Protein AF-A0A0G0YR57-F1 (afdb_monomer)

Secondary structure (DSSP, 8-state):
--SS--EE-TTS-EE-SSPPSEEEEEEEEE-SSEEEEEEEEE-TTS-EEEEEEEEESSEEEEEEEEE-TTS--S--EE-

Mean predicted aligned error: 5.49 Å

Structure (mmCIF, N/CA/C/O backbone):
d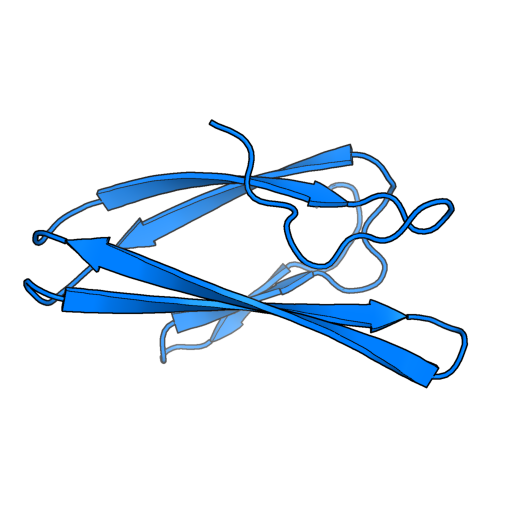ata_AF-A0A0G0YR57-F1
#
_entry.id   AF-A0A0G0YR57-F1
#
loop_
_atom_site.group_PDB
_atom_site.id
_atom_site.type_symbol
_atom_site.label_atom_id
_atom_site.label_alt_id
_atom_site.label_comp_id
_atom_site.label_asym_id
_atom_site.label_entity_id
_atom_site.label_seq_id
_atom_site.pdbx_PDB_ins_code
_atom_site.Cartn_x
_atom_site.Cartn_y
_atom_site.Cartn_z
_atom_site.occupancy
_atom_site.B_iso_or_equiv
_atom_site.auth_seq_id
_atom_site.auth_comp_id
_atom_site.auth_asym_id
_atom_site.auth_atom_id
_atom_site.pdbx_PDB_model_num
ATOM 1 N N . ASP A 1 1 ? -0.758 12.416 -6.112 1.00 44.19 1 ASP A N 1
ATOM 2 C CA . ASP A 1 1 ? 0.516 13.171 -5.988 1.00 4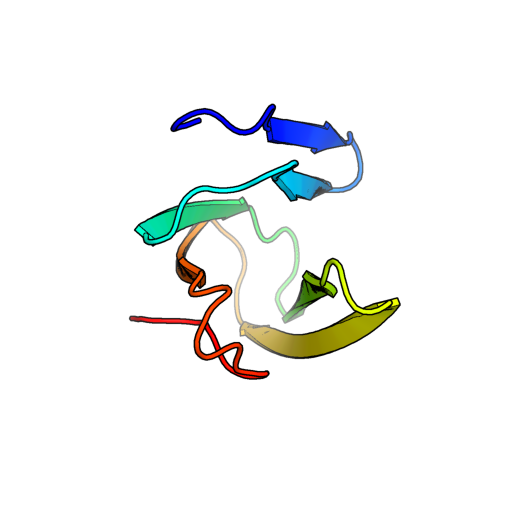4.19 1 ASP A CA 1
ATOM 3 C C . ASP A 1 1 ? 1.656 12.159 -5.789 1.00 44.19 1 ASP A C 1
ATOM 5 O O . ASP A 1 1 ? 1.353 10.977 -5.716 1.00 44.19 1 ASP A O 1
ATOM 9 N N . GLN A 1 2 ? 2.967 12.448 -5.756 1.00 40.66 2 GLN A N 1
ATOM 10 C CA . GLN A 1 2 ? 3.798 13.514 -6.359 1.00 40.66 2 GLN A CA 1
ATOM 11 C C . GLN A 1 2 ? 4.461 12.986 -7.669 1.00 40.66 2 GLN A C 1
ATOM 13 O O . GLN A 1 2 ? 5.669 12.786 -7.732 1.00 40.66 2 GLN A O 1
ATOM 18 N N . ASP A 1 3 ? 3.788 12.542 -8.723 1.00 57.62 3 ASP A N 1
ATOM 19 C CA . ASP A 1 3 ? 2.814 13.277 -9.535 1.00 57.62 3 ASP A CA 1
ATOM 20 C C . ASP A 1 3 ? 1.790 12.311 -10.161 1.00 57.62 3 ASP A C 1
ATOM 22 O O . ASP A 1 3 ? 1.196 12.572 -11.206 1.00 57.62 3 ASP A O 1
ATOM 26 N N .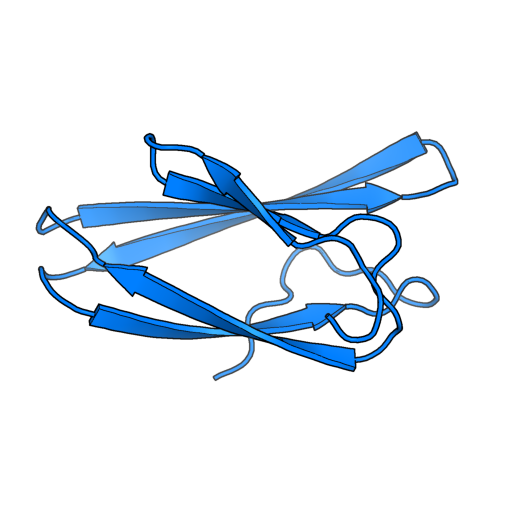 GLY A 1 4 ? 1.563 11.176 -9.497 1.00 52.28 4 GLY A N 1
ATOM 27 C CA . GLY A 1 4 ? 0.592 10.178 -9.918 1.00 52.28 4 GLY A CA 1
ATOM 28 C C . GLY A 1 4 ? -0.834 10.597 -9.589 1.00 52.28 4 GLY A C 1
ATOM 29 O O . GLY A 1 4 ? -1.121 11.020 -8.467 1.00 52.28 4 GLY A O 1
ATOM 30 N N . LYS A 1 5 ? -1.744 10.515 -10.564 1.00 59.25 5 LYS A N 1
ATOM 31 C CA . LYS A 1 5 ? -3.158 10.889 -10.403 1.00 59.25 5 LYS A CA 1
ATOM 32 C C . LYS A 1 5 ? -3.822 9.939 -9.405 1.00 59.25 5 LYS A C 1
ATOM 34 O O . LYS A 1 5 ? -4.201 8.830 -9.773 1.00 59.25 5 LYS A O 1
ATOM 39 N N . THR A 1 6 ? -3.951 10.365 -8.152 1.00 64.19 6 THR A N 1
ATOM 40 C CA . THR A 1 6 ? -4.683 9.613 -7.135 1.00 64.19 6 THR A CA 1
ATOM 41 C C . THR A 1 6 ? -6.159 9.605 -7.517 1.00 64.19 6 THR A C 1
ATOM 43 O O . THR A 1 6 ? -6.772 10.666 -7.626 1.00 64.19 6 THR A O 1
ATOM 46 N N . LYS A 1 7 ? -6.733 8.424 -7.747 1.00 62.25 7 LYS A N 1
ATOM 47 C CA . LYS A 1 7 ? -8.182 8.255 -7.909 1.00 62.25 7 LYS A CA 1
ATOM 48 C C . LYS A 1 7 ? -8.695 7.479 -6.710 1.00 62.25 7 LYS A C 1
ATOM 50 O O . LYS A 1 7 ? -8.185 6.398 -6.424 1.00 62.25 7 LYS A O 1
ATOM 55 N N . GLN A 1 8 ? -9.661 8.058 -6.009 1.00 65.31 8 GLN A N 1
ATOM 56 C CA . GLN A 1 8 ? -10.385 7.386 -4.943 1.00 65.31 8 GLN A CA 1
ATOM 57 C C . GLN A 1 8 ? -11.776 7.038 -5.459 1.00 65.31 8 GLN A C 1
ATOM 59 O O . GLN A 1 8 ? -12.494 7.912 -5.945 1.00 65.31 8 GLN A O 1
ATOM 64 N N . ASP A 1 9 ? -12.130 5.766 -5.369 1.00 66.50 9 ASP A N 1
ATOM 65 C CA . ASP A 1 9 ? -13.468 5.290 -5.681 1.00 66.50 9 ASP A CA 1
ATOM 66 C C . ASP A 1 9 ? -14.386 5.357 -4.447 1.00 66.50 9 ASP A C 1
ATOM 68 O O . ASP A 1 9 ? -13.917 5.367 -3.301 1.00 66.50 9 ASP A O 1
ATOM 72 N N . LYS A 1 10 ? -15.706 5.401 -4.676 1.00 64.38 10 LYS A N 1
ATOM 73 C CA . LYS A 1 10 ? -16.722 5.451 -3.609 1.00 64.38 10 LYS A CA 1
ATOM 74 C C . LYS A 1 10 ? -16.660 4.230 -2.687 1.00 64.38 10 LYS A C 1
ATOM 76 O O . LYS A 1 10 ? -16.983 4.360 -1.505 1.00 64.38 10 LYS A O 1
ATOM 81 N N . ASP A 1 11 ? -16.167 3.105 -3.202 1.00 67.06 11 ASP A N 1
ATOM 82 C CA . ASP A 1 11 ? -16.076 1.840 -2.474 1.00 67.06 11 ASP A CA 1
ATOM 83 C C . ASP A 1 11 ? -14.748 1.672 -1.711 1.00 67.06 11 ASP A C 1
ATOM 85 O O . ASP A 1 11 ? -14.489 0.632 -1.109 1.00 67.06 11 ASP A O 1
ATOM 89 N N . GLY A 1 12 ? -13.913 2.721 -1.658 1.00 70.12 12 GLY A N 1
ATOM 90 C CA . GLY A 1 12 ? -12.707 2.757 -0.823 1.00 70.12 12 GLY A CA 1
ATOM 91 C C . GLY A 1 12 ? -11.421 2.321 -1.524 1.00 70.12 12 GLY A C 1
ATOM 92 O O . GLY A 1 12 ? -10.371 2.267 -0.883 1.00 70.12 12 GLY A O 1
ATOM 93 N N . MET A 1 13 ? -11.465 2.061 -2.833 1.00 78.81 13 MET A N 1
ATOM 94 C CA . MET A 1 13 ? -10.263 1.825 -3.630 1.00 78.81 13 MET A CA 1
ATOM 95 C C . MET A 1 13 ? -9.498 3.136 -3.841 1.00 78.81 13 MET A C 1
ATOM 97 O O . MET A 1 13 ? -10.078 4.148 -4.230 1.00 78.81 13 MET A O 1
ATOM 101 N N . VAL A 1 14 ? -8.184 3.109 -3.622 1.00 82.38 14 VAL A N 1
ATOM 102 C CA . VAL A 1 14 ? -7.275 4.225 -3.912 1.00 82.38 14 VAL A CA 1
ATOM 103 C C . VAL A 1 14 ? -6.208 3.730 -4.877 1.00 82.38 14 VAL A C 1
ATOM 105 O O . VAL A 1 14 ? -5.495 2.779 -4.570 1.00 82.38 14 VAL A O 1
ATOM 108 N N . SER A 1 15 ? -6.081 4.376 -6.035 1.00 79.38 15 SER A N 1
ATOM 109 C CA . SER A 1 15 ? -5.061 4.036 -7.031 1.00 79.38 15 SER A CA 1
ATOM 110 C C . SER A 1 15 ? -4.074 5.180 -7.228 1.00 79.38 15 SER A C 1
ATOM 112 O O . SER A 1 15 ? -4.499 6.320 -7.424 1.00 79.38 15 SER A O 1
ATOM 114 N N . PHE A 1 16 ? -2.782 4.859 -7.280 1.00 82.00 16 PHE A 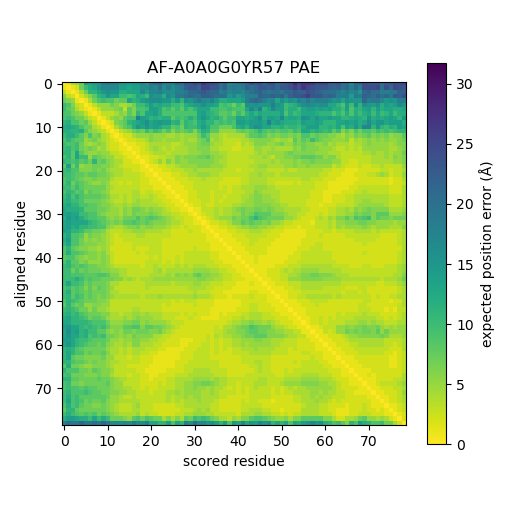N 1
ATOM 115 C CA . PHE A 1 16 ? -1.719 5.765 -7.715 1.00 82.00 16 PHE A CA 1
ATOM 116 C C . PHE A 1 16 ? -1.231 5.312 -9.095 1.00 82.00 16 PHE A C 1
ATOM 118 O O . PHE A 1 16 ? -0.781 4.179 -9.242 1.00 82.00 16 PHE A O 1
ATOM 125 N N . VAL A 1 17 ? -1.344 6.176 -10.105 1.00 81.81 17 VAL A N 1
ATOM 126 C CA . VAL A 1 17 ? -0.877 5.896 -11.476 1.00 81.81 17 VAL A CA 1
ATOM 127 C C . VAL A 1 17 ? 0.497 6.522 -11.670 1.00 81.81 17 VAL A C 1
ATOM 129 O O . VAL A 1 17 ? 0.660 7.681 -11.312 1.00 81.81 17 VAL A O 1
ATOM 132 N N . ASP A 1 18 ? 1.459 5.777 -12.212 1.00 81.62 18 ASP A N 1
ATOM 133 C CA . ASP A 1 18 ? 2.859 6.200 -12.377 1.00 81.62 18 ASP A CA 1
ATOM 134 C C . ASP A 1 18 ? 3.464 6.856 -11.115 1.00 81.62 18 ASP A C 1
ATOM 136 O O . ASP A 1 18 ? 3.985 7.978 -11.170 1.00 81.62 18 ASP A O 1
ATOM 140 N N . PRO A 1 19 ? 3.377 6.198 -9.937 1.00 84.81 19 PRO A N 1
ATOM 141 C CA . PRO A 1 19 ? 3.931 6.757 -8.715 1.00 84.81 19 PRO A CA 1
ATOM 142 C C . PRO A 1 19 ? 5.451 6.900 -8.837 1.00 84.81 19 PRO A C 1
ATOM 144 O O . PRO A 1 19 ? 6.162 5.989 -9.264 1.00 84.81 19 PRO A O 1
ATOM 147 N N . ARG A 1 20 ? 5.984 8.042 -8.397 1.00 88.56 20 ARG A N 1
ATOM 148 C CA . ARG A 1 20 ? 7.429 8.190 -8.201 1.00 88.56 20 ARG A CA 1
ATOM 149 C C . ARG A 1 20 ? 7.902 7.288 -7.062 1.00 88.56 20 ARG A C 1
ATOM 151 O O . ARG A 1 20 ? 7.147 6.976 -6.141 1.00 88.56 20 ARG A O 1
ATOM 158 N N . LYS A 1 21 ? 9.176 6.907 -7.078 1.00 90.56 21 LYS A N 1
ATOM 159 C CA . LYS A 1 21 ? 9.811 6.252 -5.927 1.00 90.56 21 LYS A CA 1
ATOM 160 C C . LYS A 1 21 ? 9.653 7.126 -4.678 1.00 90.56 21 LYS A C 1
ATOM 162 O O . LYS A 1 21 ? 10.014 8.301 -4.716 1.00 90.56 21 LYS A O 1
ATOM 167 N N . GLY A 1 22 ? 9.137 6.570 -3.582 1.00 91.44 22 GLY A N 1
ATOM 168 C CA . GLY A 1 22 ? 8.881 7.361 -2.378 1.00 91.44 22 GLY A CA 1
ATOM 169 C C . GLY A 1 22 ? 7.959 6.713 -1.350 1.00 91.44 22 GLY A C 1
ATOM 170 O O . GLY A 1 22 ? 7.616 5.533 -1.437 1.00 91.44 22 GLY A O 1
ATOM 171 N N . LEU A 1 23 ? 7.590 7.516 -0.351 1.00 91.19 23 LEU A N 1
ATOM 172 C CA . LEU A 1 23 ? 6.658 7.159 0.716 1.00 91.19 23 LEU A CA 1
ATOM 173 C C . LEU A 1 23 ? 5.313 7.843 0.471 1.00 91.19 23 LEU A C 1
ATOM 175 O O . LEU A 1 23 ? 5.263 9.054 0.265 1.00 91.19 23 LEU A O 1
ATOM 179 N N . TYR A 1 24 ? 4.235 7.073 0.558 1.00 88.75 24 TYR A N 1
ATOM 180 C CA . TYR A 1 24 ? 2.872 7.542 0.336 1.00 88.75 24 TYR A CA 1
ATOM 181 C C . TYR A 1 24 ? 2.036 7.290 1.579 1.00 88.75 24 TYR A C 1
ATOM 183 O O . TYR A 1 24 ? 1.954 6.163 2.066 1.00 88.75 24 TYR A O 1
ATOM 191 N N . LYS A 1 25 ? 1.406 8.345 2.096 1.00 88.75 25 LYS A N 1
ATOM 192 C CA . LYS A 1 25 ? 0.501 8.241 3.240 1.00 88.75 25 LYS A CA 1
ATOM 193 C C . LYS A 1 25 ? -0.903 7.920 2.753 1.00 88.75 25 LYS A C 1
ATOM 195 O O . LYS A 1 25 ? -1.437 8.597 1.881 1.00 88.75 25 LYS A O 1
ATOM 200 N N . ILE A 1 26 ? -1.502 6.911 3.362 1.00 88.00 26 ILE A N 1
ATOM 201 C CA . ILE A 1 26 ? -2.862 6.463 3.106 1.00 88.00 26 ILE A CA 1
ATOM 202 C C . ILE A 1 26 ? -3.642 6.627 4.406 1.00 88.00 26 ILE A C 1
ATOM 204 O O . ILE A 1 26 ? -3.227 6.145 5.463 1.00 88.00 26 ILE A O 1
ATOM 208 N N . ASN A 1 27 ? -4.769 7.327 4.322 1.00 87.81 27 ASN A N 1
ATOM 209 C CA . ASN A 1 27 ? -5.746 7.393 5.397 1.00 87.81 27 ASN A CA 1
ATOM 210 C C . ASN A 1 27 ? -6.880 6.413 5.088 1.00 87.81 27 ASN A C 1
ATOM 212 O O . ASN A 1 27 ? -7.554 6.544 4.067 1.00 87.81 27 ASN A O 1
ATOM 216 N N . ILE A 1 28 ? -7.075 5.437 5.967 1.00 86.75 28 ILE A N 1
ATOM 217 C CA . ILE A 1 28 ? -8.070 4.380 5.818 1.00 86.75 28 ILE A CA 1
ATOM 218 C C . ILE A 1 28 ? -9.121 4.575 6.901 1.00 86.75 28 ILE A C 1
ATOM 220 O O . ILE A 1 28 ? -8.835 4.406 8.085 1.00 86.75 28 ILE A O 1
ATOM 224 N N . LEU A 1 29 ? -10.353 4.891 6.511 1.00 87.06 29 LEU A N 1
ATOM 225 C CA . LEU A 1 29 ? -11.469 4.980 7.446 1.00 87.06 29 LEU A CA 1
ATOM 226 C C .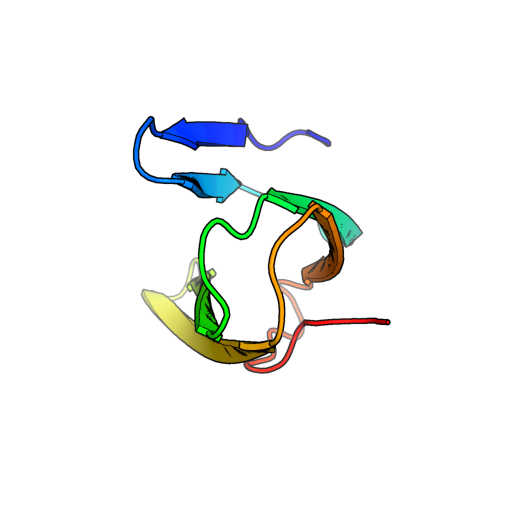 LEU A 1 29 ? -12.143 3.609 7.574 1.00 87.06 29 LEU A C 1
ATOM 228 O O . LEU A 1 29 ? -13.026 3.260 6.792 1.00 87.06 29 LEU A O 1
ATOM 232 N N . SER A 1 30 ? -11.698 2.820 8.551 1.00 86.06 30 SER A N 1
ATOM 233 C CA . SER A 1 30 ? -12.228 1.473 8.789 1.00 86.06 30 SER A CA 1
ATOM 234 C C . SER A 1 30 ? -13.626 1.557 9.403 1.00 86.06 30 SER A C 1
ATOM 236 O O . SER A 1 30 ? -13.797 2.167 10.458 1.00 86.06 30 SER A O 1
ATOM 238 N N . LYS A 1 31 ? -14.623 0.957 8.742 1.00 85.50 31 LYS A N 1
ATOM 239 C CA . LYS A 1 31 ? -16.034 0.954 9.182 1.00 85.50 31 LYS A CA 1
ATOM 240 C C . LYS A 1 31 ? -16.427 -0.302 9.973 1.00 85.50 31 LYS A C 1
ATOM 242 O O . LYS A 1 31 ? -17.553 -0.384 10.450 1.00 85.50 31 LYS A O 1
ATOM 247 N N . SER A 1 32 ? -15.523 -1.271 10.100 1.00 88.31 32 SER A N 1
ATOM 248 C CA . SER A 1 32 ? -15.753 -2.555 10.767 1.00 88.31 32 SER A CA 1
ATOM 249 C C . SER A 1 32 ? -14.598 -2.920 11.700 1.00 88.31 32 SER A C 1
ATOM 251 O O . SER A 1 32 ? -13.470 -2.456 11.531 1.00 88.31 32 SER A O 1
ATOM 253 N N . GLU A 1 33 ? -14.878 -3.812 12.653 1.00 90.94 33 GLU A N 1
ATOM 254 C CA . GLU A 1 33 ? -13.887 -4.361 13.590 1.00 90.94 33 GLU A CA 1
ATOM 255 C C . GLU A 1 33 ? -12.759 -5.137 12.906 1.00 90.94 33 GLU A C 1
ATOM 257 O O . GLU A 1 33 ? -11.667 -5.234 13.454 1.00 90.94 33 GLU A O 1
ATOM 262 N N . ASN A 1 34 ? -13.003 -5.666 11.708 1.00 91.19 34 ASN A N 1
ATOM 263 C CA . ASN A 1 34 ? -11.996 -6.312 10.875 1.00 91.19 34 ASN A CA 1
ATOM 264 C C . ASN A 1 34 ? -12.079 -5.714 9.473 1.00 91.19 34 ASN A C 1
ATOM 266 O O . ASN A 1 34 ? -13.095 -5.858 8.792 1.00 91.19 34 ASN A O 1
ATOM 270 N N . THR A 1 35 ? -11.022 -5.023 9.061 1.00 88.69 35 THR A N 1
ATOM 271 C CA . THR A 1 35 ? -10.885 -4.407 7.741 1.00 88.69 35 THR A CA 1
ATOM 272 C C . THR A 1 35 ? -9.751 -5.091 6.992 1.00 88.69 35 THR A C 1
ATOM 274 O O . THR A 1 35 ? -8.610 -5.089 7.457 1.00 88.69 35 THR A O 1
ATOM 277 N N . LEU A 1 36 ? -10.066 -5.653 5.826 1.00 90.75 36 LEU A N 1
ATOM 278 C CA . LEU A 1 36 ? -9.072 -6.149 4.884 1.00 90.75 36 LEU A CA 1
ATOM 279 C C . LEU A 1 36 ? -8.558 -4.975 4.050 1.00 90.75 36 LEU A C 1
ATOM 281 O O . LEU A 1 36 ? -9.328 -4.294 3.376 1.00 90.75 36 LEU A O 1
ATOM 285 N N . PHE A 1 37 ? -7.255 -4.741 4.103 1.00 89.69 37 PHE A N 1
ATOM 286 C CA . PHE A 1 37 ? -6.568 -3.764 3.277 1.00 89.69 37 PHE A CA 1
ATOM 287 C C . PHE A 1 37 ? -5.635 -4.491 2.318 1.00 89.69 37 PHE A C 1
ATOM 289 O O . PHE A 1 37 ? -4.756 -5.236 2.746 1.00 89.69 37 PHE A O 1
ATOM 296 N N . ILE A 1 38 ? -5.829 -4.275 1.023 1.00 91.38 38 ILE A N 1
ATOM 297 C CA . ILE A 1 38 ? -5.053 -4.924 -0.031 1.00 91.38 38 ILE A CA 1
ATOM 298 C C . ILE A 1 38 ? -4.238 -3.852 -0.737 1.00 91.38 38 ILE A C 1
ATOM 300 O O . ILE A 1 38 ? -4.777 -2.823 -1.145 1.00 91.38 38 ILE A O 1
ATOM 304 N N . VAL A 1 39 ? -2.945 -4.104 -0.902 1.00 92.06 39 VAL A N 1
ATOM 305 C CA . VAL A 1 39 ? -2.072 -3.274 -1.729 1.00 92.06 39 VAL A CA 1
ATOM 306 C C . VAL A 1 39 ? -1.606 -4.111 -2.899 1.00 92.06 39 VAL A C 1
ATOM 308 O O . VAL A 1 39 ? -1.005 -5.158 -2.685 1.00 92.06 39 VAL A O 1
ATOM 311 N N . ALA A 1 40 ? -1.874 -3.648 -4.117 1.00 91.88 40 ALA A N 1
ATOM 312 C CA . ALA A 1 40 ? -1.415 -4.271 -5.351 1.00 91.88 40 ALA A CA 1
ATOM 313 C C . ALA A 1 40 ? -0.584 -3.271 -6.166 1.00 91.88 40 ALA A C 1
ATOM 315 O O . ALA A 1 40 ? -0.978 -2.119 -6.350 1.00 91.88 40 ALA A O 1
ATOM 316 N N . GLN A 1 41 ? 0.572 -3.719 -6.643 1.00 91.38 41 GLN A N 1
ATOM 317 C CA . GLN A 1 41 ? 1.506 -2.978 -7.481 1.00 91.38 41 GLN A CA 1
ATOM 318 C C . GLN A 1 41 ? 1.540 -3.635 -8.855 1.00 91.38 41 GLN A C 1
ATOM 320 O O . GLN A 1 41 ? 1.989 -4.771 -8.981 1.00 91.38 41 GLN A O 1
ATOM 325 N N . PHE A 1 42 ? 1.085 -2.908 -9.870 1.00 91.00 42 PHE A N 1
ATOM 326 C CA . PHE A 1 42 ? 1.151 -3.323 -11.268 1.00 91.00 42 PHE A CA 1
ATOM 327 C C . PHE A 1 42 ? 2.422 -2.734 -11.878 1.00 91.00 42 PHE A C 1
ATOM 329 O O . PHE A 1 42 ? 2.540 -1.515 -12.013 1.00 91.00 42 PHE A O 1
ATOM 336 N N . LEU A 1 43 ? 3.402 -3.583 -12.172 1.00 90.19 43 LEU A N 1
ATOM 337 C CA . LEU A 1 43 ? 4.726 -3.161 -12.616 1.00 90.19 43 LEU A CA 1
ATOM 338 C C . LEU A 1 43 ? 4.803 -3.089 -14.155 1.00 90.19 43 LEU 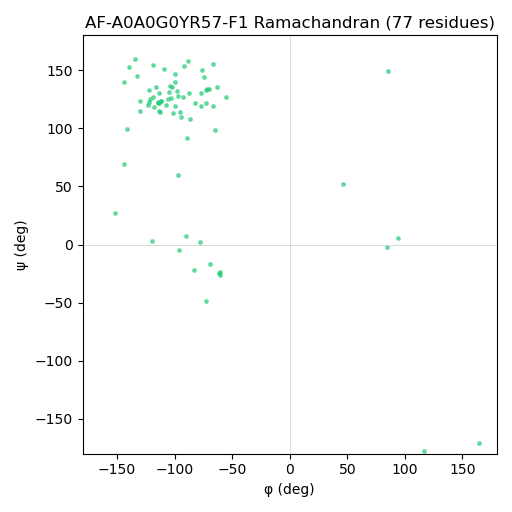A C 1
ATOM 340 O O . LEU A 1 43 ? 4.095 -3.827 -14.842 1.00 90.19 43 LEU A O 1
ATOM 344 N N . PRO A 1 44 ? 5.690 -2.251 -14.732 1.00 86.38 44 PRO A N 1
ATOM 345 C CA . PRO A 1 44 ? 5.815 -2.114 -16.189 1.00 86.38 44 PRO A CA 1
ATOM 346 C C . PRO A 1 44 ? 6.194 -3.405 -16.929 1.00 86.38 44 PRO A C 1
ATOM 348 O O . PRO A 1 44 ? 5.918 -3.533 -18.117 1.00 86.38 44 PRO A O 1
ATOM 351 N N . ASN A 1 45 ? 6.822 -4.363 -16.240 1.00 88.69 45 ASN A N 1
ATOM 352 C CA . ASN A 1 45 ? 7.164 -5.684 -16.778 1.00 88.69 45 ASN A CA 1
ATOM 353 C C . ASN A 1 45 ? 5.961 -6.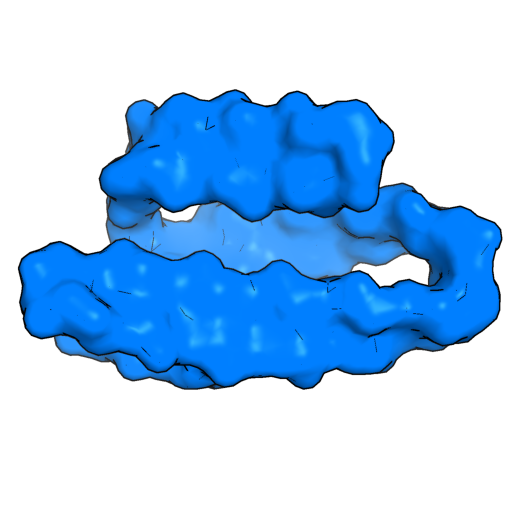652 -16.828 1.00 88.69 45 ASN A C 1
ATOM 355 O O . ASN A 1 45 ? 6.138 -7.808 -17.204 1.00 88.69 45 ASN A O 1
ATOM 359 N N . GLY A 1 46 ? 4.762 -6.210 -16.432 1.00 88.62 46 GLY A N 1
ATOM 360 C CA . GLY A 1 46 ? 3.551 -7.029 -16.364 1.00 88.62 46 GLY A CA 1
ATOM 361 C C . GLY A 1 46 ? 3.404 -7.841 -15.073 1.00 88.62 46 GLY A C 1
ATOM 362 O O . GLY A 1 46 ? 2.394 -8.518 -14.898 1.00 88.62 46 GLY A O 1
ATOM 363 N N . GLU A 1 47 ? 4.374 -7.777 -14.158 1.00 91.50 47 GLU A N 1
ATOM 364 C CA . GLU A 1 47 ? 4.293 -8.438 -12.856 1.00 91.50 47 GLU A CA 1
ATOM 365 C C . GLU A 1 47 ? 3.335 -7.689 -11.921 1.00 91.50 47 GLU A C 1
ATOM 367 O O . GLU A 1 47 ? 3.266 -6.455 -11.915 1.00 91.50 47 GLU A O 1
ATOM 372 N N . VAL A 1 48 ? 2.612 -8.447 -11.096 1.00 92.69 48 VAL A N 1
ATOM 373 C CA . VAL A 1 48 ? 1.758 -7.902 -10.040 1.00 92.69 48 VAL A CA 1
ATOM 374 C C . VAL A 1 48 ? 2.269 -8.381 -8.693 1.00 92.69 48 VAL A C 1
ATOM 376 O O . VAL A 1 48 ? 2.260 -9.577 -8.413 1.00 92.69 48 VAL A O 1
ATOM 379 N N . LYS A 1 49 ? 2.670 -7.438 -7.840 1.00 93.00 49 LYS A N 1
ATOM 380 C CA . LYS A 1 49 ? 3.006 -7.714 -6.438 1.00 93.00 49 LYS A CA 1
ATOM 381 C C . LYS A 1 49 ? 1.876 -7.261 -5.553 1.00 93.00 49 LYS A C 1
ATOM 383 O O . LYS A 1 49 ? 1.484 -6.098 -5.628 1.00 93.00 49 LYS A O 1
ATOM 388 N N . TYR A 1 50 ? 1.361 -8.138 -4.704 1.00 93.56 50 TYR A N 1
ATOM 389 C CA . TYR A 1 50 ? 0.293 -7.755 -3.797 1.00 93.56 50 TYR A CA 1
ATOM 390 C C . TYR A 1 50 ? 0.464 -8.346 -2.406 1.00 93.56 50 TYR A C 1
ATOM 392 O O . TYR A 1 50 ? 1.068 -9.402 -2.215 1.00 93.56 50 TYR A O 1
ATOM 400 N N . LYS A 1 51 ? -0.089 -7.638 -1.424 1.00 94.94 51 LYS A N 1
ATOM 401 C CA . LYS A 1 51 ? -0.119 -8.069 -0.034 1.00 94.94 51 LYS A CA 1
ATOM 402 C C . LYS A 1 51 ? -1.414 -7.638 0.627 1.00 94.94 51 LYS A C 1
ATOM 404 O O . LYS A 1 51 ? -1.909 -6.529 0.421 1.00 94.94 51 LYS A O 1
ATOM 409 N N . GLU A 1 52 ? -1.931 -8.541 1.443 1.00 94.50 52 GLU A N 1
ATOM 410 C CA . GLU A 1 52 ? -3.097 -8.322 2.282 1.00 94.50 52 GLU A CA 1
ATOM 411 C C . GLU A 1 52 ? -2.677 -8.003 3.716 1.00 94.50 52 GLU A C 1
ATOM 413 O O . GLU A 1 52 ? -1.773 -8.626 4.282 1.00 94.50 52 GLU A O 1
ATOM 418 N N . TYR A 1 53 ? -3.380 -7.049 4.315 1.00 92.31 53 TYR A N 1
ATOM 419 C CA . TYR A 1 53 ? -3.189 -6.588 5.677 1.00 92.31 53 TYR A CA 1
ATOM 420 C C . TYR A 1 53 ? -4.538 -6.581 6.387 1.00 92.31 53 TYR A C 1
ATOM 422 O O . TYR A 1 53 ? -5.484 -5.927 5.954 1.00 92.31 53 TYR A O 1
ATOM 430 N N . ASN A 1 54 ? -4.624 -7.292 7.507 1.00 91.88 54 ASN A N 1
ATOM 431 C CA . ASN A 1 54 ? -5.829 -7.320 8.326 1.00 91.88 54 ASN A CA 1
ATOM 432 C C . ASN A 1 54 ? -5.707 -6.284 9.441 1.00 91.88 54 ASN A C 1
ATOM 434 O O . ASN A 1 54 ? -4.864 -6.408 10.332 1.00 91.88 54 ASN A O 1
ATOM 438 N N . PHE A 1 55 ? -6.551 -5.258 9.399 1.00 90.62 55 PHE A N 1
ATOM 439 C CA . PHE A 1 55 ? -6.604 -4.232 10.430 1.00 90.62 55 PHE A CA 1
ATOM 440 C C . PHE A 1 55 ? -7.792 -4.448 11.359 1.00 90.62 55 PHE A C 1
ATOM 442 O O . PHE A 1 55 ? -8.909 -4.682 10.906 1.00 90.62 55 PHE A O 1
ATOM 449 N N . LYS A 1 56 ? -7.545 -4.318 12.665 1.00 91.69 56 LYS A N 1
ATOM 450 C CA . LYS A 1 56 ? -8.571 -4.444 13.705 1.00 91.69 56 LYS A CA 1
ATOM 451 C C . LYS A 1 56 ? -9.067 -3.089 14.197 1.00 91.69 56 LYS A C 1
ATOM 453 O O . LYS A 1 56 ? -8.260 -2.160 14.285 1.00 91.69 56 LYS A O 1
ATOM 458 N N . GLY A 1 57 ? -10.341 -3.002 14.564 1.00 91.19 57 GLY A N 1
ATOM 459 C CA . GLY A 1 57 ? -10.992 -1.834 15.161 1.00 91.19 57 GLY A CA 1
ATOM 460 C C . GLY A 1 57 ? -11.503 -0.803 14.151 1.00 91.19 57 GLY A C 1
ATOM 461 O O . GLY A 1 57 ? -10.893 -0.586 13.098 1.00 91.19 57 GLY A O 1
ATOM 462 N N . VAL A 1 58 ? -12.586 -0.125 14.525 1.00 91.06 58 VAL A N 1
ATOM 463 C CA . VAL A 1 58 ? -13.219 0.968 13.768 1.00 91.06 58 VAL A CA 1
ATOM 464 C C . VAL A 1 58 ? -12.419 2.273 13.901 1.00 91.06 58 VAL A C 1
ATOM 466 O O . VAL A 1 58 ? -11.768 2.518 14.916 1.00 91.06 58 VAL A O 1
ATOM 469 N N . GLY A 1 59 ? -12.467 3.124 12.874 1.00 88.38 59 GLY A N 1
ATOM 470 C CA . GLY A 1 59 ? -11.890 4.471 12.894 1.00 88.38 59 GLY A CA 1
ATOM 471 C C . GLY A 1 59 ? -10.756 4.693 11.887 1.00 88.38 59 GLY A C 1
ATOM 472 O O . GLY A 1 59 ? -10.451 3.815 11.071 1.00 88.38 59 GLY A O 1
ATOM 473 N N . PRO A 1 60 ? -10.151 5.895 11.897 1.00 89.75 60 PRO A N 1
ATOM 474 C CA . PRO A 1 60 ? -9.085 6.253 10.973 1.00 89.75 60 PRO A CA 1
ATOM 475 C C . PRO A 1 60 ? -7.797 5.485 11.288 1.00 89.75 60 PRO A C 1
ATOM 477 O O . PRO A 1 60 ? -7.355 5.406 12.435 1.00 89.75 60 PRO A O 1
ATOM 480 N N . LYS A 1 61 ? -7.170 4.943 10.246 1.00 88.25 61 LYS A N 1
ATOM 481 C CA . LYS A 1 61 ? -5.858 4.299 10.295 1.00 88.25 61 LYS A CA 1
ATOM 482 C C . LYS A 1 61 ? -4.949 4.996 9.299 1.00 88.25 61 LYS A C 1
ATOM 484 O O . LYS A 1 61 ? -5.222 5.003 8.102 1.00 88.25 61 LYS A O 1
ATOM 489 N N . PHE A 1 62 ? -3.856 5.551 9.799 1.00 90.06 62 PHE A N 1
ATOM 490 C CA . PHE A 1 62 ? -2.817 6.139 8.966 1.00 90.06 62 PHE A CA 1
ATOM 491 C C . PHE A 1 62 ? -1.768 5.079 8.679 1.00 90.06 62 PHE A C 1
ATOM 493 O O . PHE A 1 62 ? -1.272 4.429 9.601 1.00 90.06 62 PHE A O 1
ATOM 500 N N . LYS A 1 63 ? -1.473 4.879 7.399 1.00 90.25 63 LYS A N 1
ATOM 501 C CA . LYS A 1 63 ? -0.484 3.917 6.930 1.00 90.25 63 LYS A CA 1
ATOM 502 C C . LYS A 1 63 ? 0.432 4.557 5.913 1.00 90.25 63 LYS A C 1
ATOM 504 O O . LYS A 1 63 ? -0.012 5.376 5.115 1.00 90.25 63 LYS A O 1
ATOM 509 N N . THR A 1 64 ? 1.696 4.160 5.926 1.00 91.75 64 THR A N 1
ATOM 510 C CA . THR A 1 64 ? 2.673 4.630 4.949 1.00 91.75 64 THR A CA 1
ATOM 511 C C . THR A 1 64 ? 3.071 3.466 4.059 1.00 91.75 64 THR A C 1
ATOM 513 O O . THR A 1 64 ? 3.544 2.451 4.560 1.00 91.75 64 THR A O 1
ATOM 516 N N . VAL A 1 65 ? 2.908 3.592 2.746 1.00 91.62 65 VAL A N 1
ATOM 517 C CA . VAL A 1 65 ? 3.402 2.600 1.783 1.00 91.62 65 VAL A CA 1
ATOM 518 C C . VAL A 1 65 ? 4.660 3.115 1.094 1.00 91.62 65 VAL A C 1
ATOM 520 O O . VAL A 1 65 ? 4.732 4.283 0.706 1.00 91.62 65 VAL A O 1
ATOM 523 N N . LYS A 1 66 ? 5.668 2.254 0.952 1.00 92.06 66 LYS A N 1
ATOM 524 C CA . LYS A 1 66 ? 6.918 2.571 0.257 1.00 92.06 66 LYS A CA 1
ATOM 525 C C . LYS A 1 66 ? 6.908 1.979 -1.146 1.00 92.06 66 LYS A C 1
ATOM 527 O O . LYS A 1 66 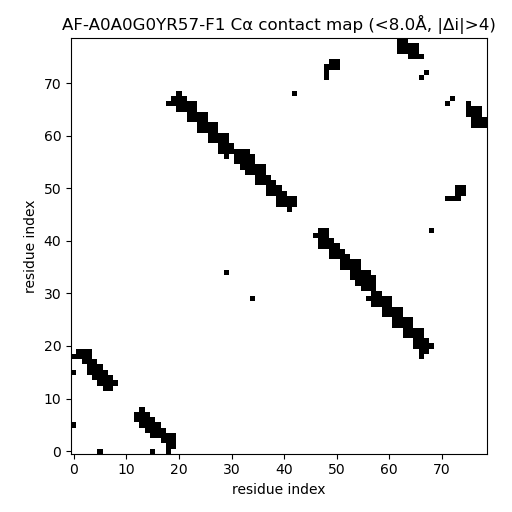? 7.002 0.768 -1.302 1.00 92.06 66 LYS A O 1
ATOM 532 N N . PHE A 1 67 ? 6.889 2.833 -2.161 1.00 89.56 67 PHE A N 1
ATOM 533 C CA . PHE A 1 67 ? 7.016 2.399 -3.547 1.00 89.56 67 PHE A CA 1
ATOM 534 C C . PHE A 1 67 ? 8.462 2.546 -4.035 1.00 89.56 67 PHE A C 1
ATOM 536 O O . PHE A 1 67 ? 9.059 3.622 -3.928 1.00 89.56 67 PHE A O 1
ATOM 543 N N . ASP A 1 68 ? 9.022 1.468 -4.585 1.00 91.56 68 ASP A N 1
ATOM 544 C CA . ASP A 1 68 ? 10.338 1.455 -5.227 1.00 91.56 68 ASP A CA 1
ATOM 545 C C . ASP A 1 68 ? 10.298 0.559 -6.477 1.00 91.56 68 ASP A C 1
ATOM 547 O O . ASP A 1 68 ? 10.400 -0.661 -6.352 1.00 91.56 68 ASP A O 1
ATOM 551 N N . PRO A 1 69 ? 10.159 1.126 -7.690 1.00 85.44 69 PRO A N 1
ATOM 552 C CA . PRO A 1 69 ? 10.025 0.330 -8.909 1.00 85.44 69 PRO A CA 1
ATOM 553 C C . PRO A 1 69 ? 11.318 -0.411 -9.281 1.00 85.44 69 PRO A C 1
ATOM 555 O O . PRO A 1 69 ? 11.277 -1.347 -10.071 1.00 85.44 69 PRO A O 1
ATOM 558 N N . GLN A 1 70 ? 12.466 -0.010 -8.719 1.00 89.94 70 GLN A N 1
ATOM 559 C CA . GLN A 1 70 ? 13.757 -0.674 -8.941 1.00 89.94 70 GLN A CA 1
ATOM 560 C C . GLN A 1 70 ? 13.955 -1.887 -8.024 1.00 89.94 70 GLN A C 1
ATOM 562 O O . GLN A 1 70 ? 14.776 -2.752 -8.314 1.00 89.94 70 GLN A O 1
ATOM 567 N N . ASN A 1 71 ? 13.234 -1.937 -6.904 1.00 91.44 71 ASN A N 1
ATOM 568 C CA . ASN A 1 71 ? 13.279 -3.041 -5.952 1.00 91.44 71 ASN A CA 1
ATOM 569 C C . ASN A 1 71 ? 11.879 -3.269 -5.360 1.00 91.44 71 ASN A C 1
ATOM 571 O O . ASN A 1 71 ? 11.643 -2.955 -4.184 1.00 91.44 71 ASN A O 1
ATOM 575 N N . PRO A 1 72 ? 10.932 -3.756 -6.179 1.00 91.19 72 PRO A N 1
ATOM 576 C CA . PRO A 1 72 ? 9.550 -3.896 -5.763 1.00 91.19 72 PRO A CA 1
ATOM 577 C C . PRO A 1 72 ? 9.423 -5.055 -4.768 1.00 91.19 72 PRO A C 1
ATOM 579 O O . PRO A 1 72 ? 9.951 -6.153 -4.977 1.00 91.19 72 PRO A O 1
ATOM 582 N N . LYS A 1 73 ? 8.696 -4.823 -3.676 1.00 92.00 73 LYS A N 1
ATOM 583 C CA . LYS A 1 73 ? 8.453 -5.805 -2.609 1.00 92.00 73 LYS A CA 1
ATOM 584 C C . LYS A 1 73 ? 6.967 -6.095 -2.493 1.00 92.00 73 LYS A C 1
ATOM 586 O O . LYS A 1 73 ? 6.170 -5.228 -2.821 1.00 92.00 73 LYS A O 1
ATOM 591 N N . ASP A 1 74 ? 6.607 -7.273 -1.999 1.00 90.12 74 ASP A N 1
ATOM 592 C CA . ASP A 1 74 ? 5.203 -7.582 -1.703 1.00 90.12 74 ASP A CA 1
ATOM 593 C C . ASP A 1 74 ? 4.749 -6.814 -0.462 1.00 90.12 74 ASP A C 1
ATOM 595 O O . ASP A 1 74 ? 3.736 -6.121 -0.485 1.00 90.12 74 ASP A O 1
ATOM 599 N N . ASP A 1 75 ? 5.548 -6.874 0.607 1.00 93.00 75 ASP A N 1
ATOM 600 C CA . ASP A 1 75 ? 5.308 -6.082 1.806 1.00 93.00 75 ASP A CA 1
ATOM 601 C C . ASP A 1 75 ? 5.949 -4.698 1.686 1.00 93.00 75 ASP A C 1
ATOM 603 O O . ASP A 1 75 ? 7.176 -4.543 1.730 1.00 93.00 75 ASP A O 1
ATOM 607 N N . ILE A 1 76 ? 5.094 -3.694 1.517 1.00 92.19 76 ILE A N 1
ATOM 608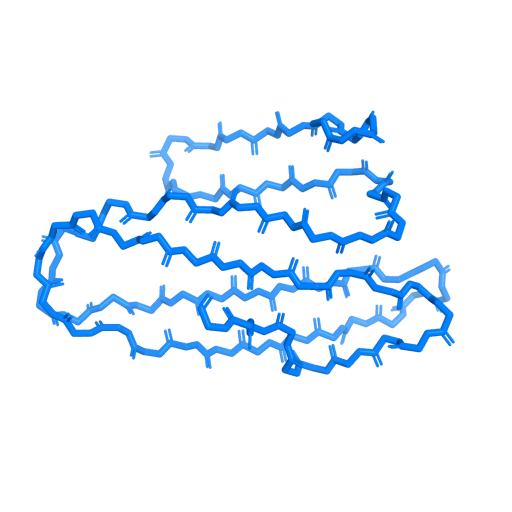 C CA . ILE A 1 76 ? 5.499 -2.295 1.368 1.00 92.19 76 ILE A CA 1
ATOM 609 C C . ILE A 1 76 ? 4.941 -1.391 2.462 1.00 92.19 76 ILE A C 1
ATOM 611 O O . ILE A 1 76 ? 5.145 -0.175 2.409 1.00 92.19 76 ILE A O 1
ATOM 615 N N . LEU A 1 77 ? 4.230 -1.958 3.439 1.00 91.06 77 LEU A N 1
ATOM 616 C CA . LEU A 1 77 ? 3.668 -1.200 4.543 1.00 91.06 77 LEU A CA 1
ATOM 617 C C . LEU A 1 77 ? 4.782 -0.872 5.538 1.00 91.06 77 LEU A C 1
ATOM 619 O O . LEU A 1 77 ? 5.421 -1.740 6.124 1.00 91.06 77 LEU A O 1
ATOM 623 N N . THR A 1 78 ? 5.007 0.414 5.730 1.00 84.00 78 THR A N 1
ATOM 624 C CA . THR A 1 78 ? 5.935 0.969 6.715 1.00 84.00 78 THR A CA 1
ATOM 625 C C . THR A 1 78 ? 5.128 1.627 7.836 1.00 84.00 78 THR A C 1
ATOM 627 O O . THR A 1 78 ? 3.986 2.026 7.593 1.00 84.00 78 THR A O 1
ATOM 630 N N . HIS A 1 79 ? 5.696 1.641 9.051 1.00 61.94 79 HIS A N 1
ATOM 631 C CA . HIS A 1 79 ? 5.041 2.026 10.313 1.00 61.94 79 HIS A CA 1
ATOM 632 C C . HIS A 1 79 ? 4.020 3.169 10.199 1.00 61.94 79 HIS A C 1
ATOM 634 O O . HIS A 1 79 ? 4.341 4.222 9.597 1.00 61.94 79 HIS A O 1
#

Radius of gyration: 12.76 Å; Cα contacts (8 Å, |Δi|>4): 141; chains: 1; bounding box: 30×22×32 Å

pLDDT: mean 84.44, std 11.96, range [40.66, 94.94]

Organism: NCBI:txid1618597

Solvent-accessible surface area (backbone atoms only — not comparable to full-atom values): 4910 Å² total; per-residue (Å²): 92,90,75,6,67,65,45,75,47,97,88,70,51,72,44,69,45,81,60,53,73,45,78,44,81,43,82,42,76,33,89,35,60,69,34,84,44,75,48,76,46,81,43,97,88,73,51,73,40,57,37,79,44,84,43,72,49,64,44,80,41,80,42,29,37,51,46,36,90,93,67,73,60,48,82,33,80,45,126

Foldseek 3Di:
DVVFPWDADPVGDTDGHPDDFFKDKDKGQAPDQWDKDKDWDQAPVRDIAMDIDIDGDGGIDIWIFGDDNVDDDNDRTDD

Nearest PDB structures (foldseek):
  2iu7-assembly1_J  TM=3.908E-01  e=5.859E+00  Escherichia coli
  6sd3-assembly1_P  TM=3.578E-01  e=6.189E+00  Salmonella enterica subsp. enterica serovar Typhimurium

Sequence (79 aa):
DQDGKTKQDKDGMVSFVDPRKGLYKINILSKSENTLFIVAQFLPNGEVKYKEYNFKGVGPKFKTVKFDPQNPKDDILTH